Protein AF-A0A177DM74-F1 (afdb_monomer_lite)

Structure (mmCIF, N/CA/C/O backbone):
data_AF-A0A177DM74-F1
#
_entry.id   AF-A0A177DM74-F1
#
loop_
_atom_site.group_PDB
_atom_site.id
_atom_site.type_symbol
_atom_site.label_atom_id
_atom_site.label_alt_id
_atom_site.label_comp_id
_atom_site.label_asym_id
_atom_site.label_entity_id
_atom_site.label_seq_id
_atom_site.pdbx_PDB_ins_code
_atom_site.Cartn_x
_atom_site.Cartn_y
_atom_site.Cartn_z
_atom_site.occupancy
_atom_site.B_iso_or_equiv
_atom_site.auth_seq_id
_atom_site.auth_comp_id
_atom_site.auth_asym_id
_atom_site.auth_atom_id
_atom_site.pdbx_PDB_model_num
ATOM 1 N N . ALA A 1 1 ? -9.421 4.837 -32.729 1.00 48.16 1 ALA A N 1
ATOM 2 C CA . ALA A 1 1 ? -8.459 5.444 -31.786 1.00 48.16 1 ALA A CA 1
ATOM 3 C C . ALA A 1 1 ? -9.250 6.124 -30.676 1.00 48.16 1 ALA A C 1
ATOM 5 O O . ALA A 1 1 ? -10.205 6.821 -30.998 1.00 48.16 1 ALA A O 1
ATOM 6 N N . LEU A 1 2 ? -8.934 5.873 -29.402 1.00 69.69 2 LEU A N 1
ATOM 7 C CA . LEU A 1 2 ? -9.599 6.552 -28.283 1.00 69.69 2 LEU A CA 1
ATOM 8 C C . LEU A 1 2 ? -9.179 8.031 -28.263 1.00 69.69 2 LEU A C 1
ATOM 10 O O . LEU A 1 2 ? -8.005 8.335 -28.471 1.00 69.69 2 LEU A O 1
ATOM 14 N N . GLN A 1 3 ? -10.126 8.946 -28.045 1.00 67.19 3 GLN A N 1
ATOM 15 C CA . GLN A 1 3 ? -9.826 10.375 -27.930 1.00 67.19 3 GLN A CA 1
ATOM 16 C C . GLN A 1 3 ? -9.045 10.639 -26.634 1.00 67.19 3 GLN A C 1
ATOM 18 O O . GLN A 1 3 ? -9.427 10.181 -25.557 1.00 67.19 3 GLN A O 1
ATOM 23 N N . ARG A 1 4 ? -7.933 11.377 -26.730 1.00 68.31 4 ARG A N 1
ATOM 24 C CA . ARG A 1 4 ? -7.098 11.743 -25.578 1.00 68.31 4 ARG A CA 1
ATOM 25 C C . ARG A 1 4 ? -7.779 12.871 -24.796 1.00 68.31 4 ARG A C 1
ATOM 27 O O . ARG A 1 4 ? -7.545 14.039 -25.072 1.00 68.31 4 ARG A O 1
ATOM 34 N N . TYR A 1 5 ? -8.643 12.499 -23.854 1.00 75.50 5 TYR A N 1
ATOM 35 C CA . TYR A 1 5 ? -9.422 13.434 -23.027 1.00 75.50 5 TYR A CA 1
ATOM 36 C C . TYR A 1 5 ? -8.789 13.72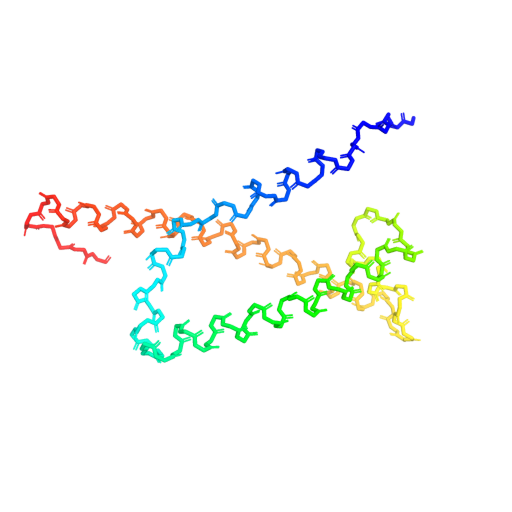1 -21.649 1.00 75.50 5 TYR A C 1
ATOM 38 O O . TYR A 1 5 ? -9.156 14.676 -20.972 1.00 75.50 5 TYR A O 1
ATOM 46 N N . ILE A 1 6 ? -7.827 12.900 -21.214 1.00 81.81 6 ILE A N 1
ATOM 47 C CA . ILE A 1 6 ? -7.219 13.020 -19.883 1.00 81.81 6 ILE A CA 1
ATOM 48 C C . ILE A 1 6 ? -6.187 14.156 -19.881 1.00 81.81 6 ILE A C 1
ATOM 50 O O . ILE A 1 6 ? -5.088 14.014 -20.423 1.00 81.81 6 ILE A O 1
ATOM 54 N N . ASN A 1 7 ? -6.552 15.267 -19.239 1.00 86.44 7 ASN A N 1
ATOM 55 C CA . ASN A 1 7 ? -5.689 16.421 -18.996 1.00 86.44 7 ASN A CA 1
ATOM 56 C C . ASN A 1 7 ? -4.987 16.305 -17.631 1.00 86.44 7 ASN A C 1
ATOM 58 O O . ASN A 1 7 ? -5.553 15.768 -16.680 1.00 86.44 7 ASN A O 1
ATOM 62 N N . THR A 1 8 ? -3.782 16.870 -17.500 1.00 83.81 8 THR A N 1
ATOM 63 C CA . THR A 1 8 ? -2.987 16.878 -16.255 1.00 83.81 8 THR A CA 1
ATOM 64 C C . THR A 1 8 ? -3.767 17.309 -15.000 1.00 83.81 8 THR A C 1
ATOM 66 O O . THR A 1 8 ? -3.706 16.584 -14.008 1.00 83.81 8 THR A O 1
ATOM 69 N N . PRO A 1 9 ? -4.545 18.415 -15.002 1.00 88.00 9 PRO A N 1
ATOM 70 C CA . PRO A 1 9 ? -5.340 18.799 -13.831 1.00 88.00 9 PRO A CA 1
ATOM 71 C C . PRO A 1 9 ? -6.406 17.759 -13.456 1.00 88.00 9 PRO A C 1
ATOM 73 O O . PRO A 1 9 ? -6.610 17.490 -12.274 1.00 88.00 9 PRO A O 1
ATOM 76 N N . SER A 1 10 ? -7.045 17.119 -14.439 1.00 87.44 10 SER A N 1
ATOM 77 C CA . SER A 1 10 ? -8.019 16.050 -14.195 1.00 87.44 10 SER A CA 1
ATOM 78 C C . SER A 1 10 ? -7.356 1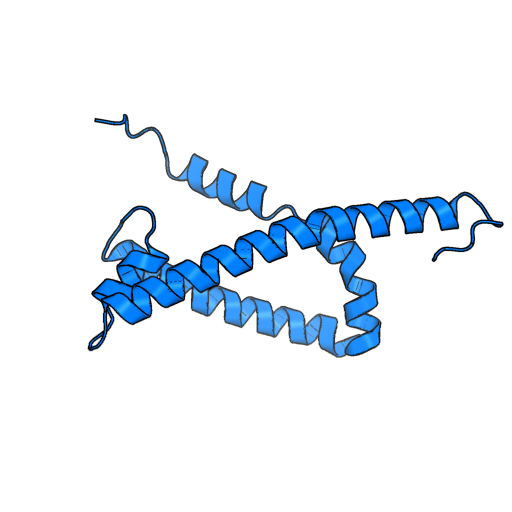4.811 -13.584 1.00 87.44 10 SER A C 1
ATOM 80 O O . SER A 1 10 ? -7.920 14.209 -12.672 1.00 87.44 10 SER A O 1
ATOM 82 N N . SER A 1 11 ? -6.140 14.466 -14.021 1.00 86.06 11 SER A N 1
ATOM 83 C CA . SER A 1 11 ? -5.356 13.363 -13.447 1.00 86.06 11 SER A CA 1
ATOM 84 C C . SER A 1 11 ? -4.944 13.622 -11.998 1.00 86.06 11 SER A C 1
ATOM 86 O O . SER A 1 11 ? -5.015 12.715 -11.171 1.00 86.06 11 SER A O 1
ATOM 88 N N . VAL A 1 12 ? -4.525 14.847 -11.665 1.00 88.81 12 VAL A N 1
ATOM 89 C CA . VAL A 1 12 ? -4.162 15.213 -10.284 1.00 88.81 12 VAL A CA 1
ATOM 90 C C . VAL A 1 12 ? -5.393 15.166 -9.379 1.00 88.81 12 VAL A C 1
ATOM 92 O O . VAL A 1 12 ? -5.341 14.561 -8.310 1.00 88.81 12 VAL A O 1
ATOM 95 N N . ASN A 1 13 ? -6.517 15.726 -9.835 1.00 90.06 13 ASN A N 1
ATOM 96 C CA . ASN A 1 13 ? -7.766 15.705 -9.078 1.00 90.06 13 ASN A CA 1
ATOM 97 C C . ASN A 1 13 ? -8.263 14.273 -8.818 1.00 90.06 13 ASN A C 1
ATOM 99 O O . ASN A 1 13 ? -8.687 13.954 -7.712 1.00 90.06 13 ASN A O 1
ATOM 103 N N . PHE A 1 14 ? -8.156 13.387 -9.812 1.00 88.25 14 PHE A N 1
ATOM 104 C CA . PHE A 1 14 ? -8.511 11.977 -9.652 1.00 88.25 14 PHE A CA 1
ATOM 105 C C . PHE A 1 14 ? -7.690 11.285 -8.553 1.00 88.25 14 PHE A C 1
ATOM 107 O O . PHE A 1 14 ? -8.257 10.588 -7.715 1.00 88.25 14 PHE A O 1
ATOM 114 N N . ASN A 1 15 ? -6.372 11.516 -8.512 1.00 87.00 15 ASN A N 1
ATOM 115 C CA . ASN A 1 15 ? -5.512 10.949 -7.470 1.00 87.00 15 ASN A CA 1
ATOM 116 C C . ASN A 1 15 ? -5.861 11.484 -6.076 1.00 87.00 15 ASN A C 1
ATOM 118 O O . ASN A 1 15 ? -5.874 10.714 -5.121 1.00 87.00 15 ASN A O 1
ATOM 122 N N . PHE A 1 16 ? -6.166 12.779 -5.958 1.00 86.31 16 PHE A N 1
ATOM 123 C CA . PHE A 1 16 ? -6.562 13.374 -4.681 1.00 86.31 16 PHE A CA 1
ATOM 124 C C . PHE A 1 16 ? -7.850 12.740 -4.143 1.00 86.31 16 PHE A C 1
ATOM 126 O O . PHE A 1 16 ? -7.881 12.293 -3.000 1.00 86.31 16 PHE A O 1
ATOM 133 N N . LEU A 1 17 ? -8.872 12.611 -4.996 1.00 87.44 17 LEU A N 1
ATOM 134 C CA . LEU A 1 17 ? -10.143 11.977 -4.636 1.00 87.44 17 LEU A CA 1
ATOM 135 C C . LEU A 1 17 ? -9.972 10.509 -4.225 1.00 87.44 17 LEU A C 1
ATOM 137 O O . LEU A 1 17 ? -10.638 10.058 -3.299 1.00 87.44 17 LEU A O 1
ATOM 141 N N . MET A 1 18 ? -9.063 9.771 -4.869 1.00 84.19 18 MET A N 1
ATOM 142 C CA . MET A 1 18 ? -8.770 8.379 -4.503 1.00 84.19 18 MET A CA 1
ATOM 143 C C . MET A 1 18 ? -8.117 8.231 -3.120 1.00 84.19 18 MET A C 1
ATOM 145 O O . MET A 1 18 ? -8.220 7.166 -2.520 1.00 84.19 18 MET A O 1
ATOM 149 N N . GLN A 1 19 ? -7.433 9.268 -2.629 1.00 80.31 19 GLN A N 1
ATOM 150 C CA . GLN A 1 19 ? -6.705 9.249 -1.354 1.00 80.31 19 GLN A CA 1
ATOM 151 C C . GLN A 1 19 ? -7.498 9.856 -0.189 1.00 80.31 19 GLN A C 1
ATOM 153 O O . GLN A 1 19 ? -7.007 9.870 0.941 1.00 80.31 19 GLN A O 1
ATOM 158 N N . CYS A 1 20 ? -8.717 10.351 -0.427 1.00 72.12 20 CYS A N 1
ATOM 159 C CA . CYS A 1 20 ? -9.612 10.867 0.609 1.00 72.12 20 CYS A CA 1
ATOM 160 C C . CYS A 1 20 ? -10.174 9.741 1.506 1.00 72.12 20 CYS A C 1
ATOM 162 O O . CYS A 1 20 ? -11.381 9.560 1.583 1.00 72.12 20 CYS A O 1
ATOM 164 N N . SER A 1 21 ? -9.304 9.010 2.208 1.00 73.94 21 SER A N 1
ATOM 165 C CA . SER A 1 21 ? -9.643 7.864 3.071 1.00 73.94 21 SER A CA 1
ATOM 166 C C . SER A 1 21 ? -9.446 8.179 4.557 1.00 73.94 21 SER A C 1
ATOM 168 O O . SER A 1 21 ? -8.975 7.345 5.333 1.00 73.94 21 SER A O 1
ATOM 170 N N . TRP A 1 22 ? -9.755 9.411 4.964 1.00 78.44 22 TRP A N 1
ATOM 171 C CA . TRP A 1 22 ? -9.559 9.881 6.339 1.00 78.44 22 TRP A CA 1
ATOM 172 C C . TRP A 1 22 ? -10.380 9.078 7.365 1.00 78.44 22 TRP A C 1
ATOM 174 O O . TRP A 1 22 ? -9.983 8.992 8.527 1.00 78.44 22 TRP A O 1
ATOM 184 N N . GLU A 1 23 ? -11.479 8.428 6.962 1.00 77.56 23 GLU A N 1
ATOM 185 C CA . GLU A 1 23 ? -12.228 7.560 7.876 1.00 77.56 23 GLU A CA 1
ATOM 186 C C . GLU A 1 23 ? -11.417 6.312 8.261 1.00 77.56 23 GLU A C 1
ATOM 188 O O . GLU A 1 23 ? -11.435 5.878 9.414 1.00 77.56 23 GLU A O 1
ATOM 193 N N . ALA A 1 24 ? -10.645 5.753 7.323 1.00 78.88 24 ALA A N 1
ATOM 194 C CA . ALA A 1 24 ? -9.835 4.566 7.578 1.00 78.88 24 ALA A CA 1
ATOM 195 C C . ALA A 1 24 ? -8.677 4.857 8.546 1.00 78.88 24 ALA A C 1
ATOM 197 O O . ALA A 1 24 ? -8.349 4.010 9.382 1.00 78.88 24 ALA A O 1
ATOM 198 N N . SER A 1 25 ? -8.080 6.053 8.486 1.00 80.62 25 SER A N 1
ATOM 199 C CA . SER A 1 25 ? -7.033 6.452 9.436 1.00 80.62 25 SER A CA 1
ATOM 200 C C . SER A 1 25 ? -7.592 6.669 10.844 1.00 80.62 25 SER A C 1
ATOM 202 O O . SER A 1 25 ? -6.933 6.305 11.816 1.00 80.62 25 SER A O 1
ATOM 204 N N . ALA A 1 26 ? -8.825 7.171 10.969 1.00 81.75 26 ALA A N 1
ATOM 205 C CA . ALA A 1 26 ? -9.486 7.347 12.260 1.00 81.75 26 ALA A CA 1
ATOM 206 C C . ALA A 1 26 ? -9.777 6.003 12.953 1.00 81.75 26 ALA A C 1
ATOM 208 O O . ALA A 1 26 ? -9.463 5.838 14.132 1.00 81.75 26 ALA A O 1
ATOM 209 N N . VAL A 1 27 ? -10.309 5.016 12.222 1.00 80.88 27 VAL A N 1
ATOM 210 C CA . VAL A 1 27 ? -10.619 3.688 12.789 1.00 80.88 27 VAL A CA 1
ATOM 211 C C . VAL A 1 27 ? -9.348 2.901 13.124 1.00 80.88 27 VAL A C 1
ATOM 213 O O . VAL A 1 27 ? -9.291 2.192 14.128 1.00 80.88 27 VAL A O 1
ATOM 216 N N . THR A 1 28 ? -8.297 3.034 12.313 1.00 82.06 28 THR A N 1
ATOM 217 C CA . THR A 1 28 ? -7.044 2.288 12.526 1.00 82.06 28 THR A CA 1
ATOM 218 C C . THR A 1 28 ? -6.154 2.880 13.619 1.00 82.06 28 THR A C 1
ATOM 220 O O . THR A 1 28 ? -5.252 2.198 14.114 1.00 82.06 28 THR A O 1
ATOM 223 N N . PHE A 1 29 ? -6.437 4.107 14.062 1.00 82.88 29 PHE A N 1
ATOM 224 C CA . PHE A 1 29 ? -5.649 4.808 15.074 1.00 82.88 29 PHE A CA 1
ATOM 225 C C . PHE A 1 29 ? -5.574 4.050 16.407 1.00 82.88 29 PHE A C 1
ATOM 227 O O . PHE A 1 29 ? -4.501 3.951 17.006 1.00 82.88 29 PHE A O 1
ATOM 234 N N . GLN A 1 30 ? -6.688 3.453 16.850 1.00 81.50 30 GLN A N 1
ATOM 235 C CA . GLN A 1 30 ? -6.725 2.637 18.069 1.00 81.50 30 GLN A CA 1
ATOM 236 C C . GLN A 1 30 ? -5.775 1.435 17.966 1.00 81.50 30 GLN A C 1
ATOM 238 O O . GLN A 1 30 ? -5.018 1.151 18.898 1.00 81.50 30 GLN A O 1
ATOM 243 N N . PHE A 1 31 ? -5.780 0.745 16.822 1.00 80.50 31 PHE A N 1
ATOM 244 C CA . PHE A 1 31 ? -4.905 -0.403 16.599 1.00 80.50 31 PHE A CA 1
ATOM 245 C C . PHE A 1 31 ? -3.433 0.010 16.601 1.00 80.50 31 PHE A C 1
ATOM 247 O O . PHE A 1 31 ? -2.619 -0.664 17.235 1.00 80.50 31 PHE A O 1
ATOM 254 N N . ALA A 1 32 ? -3.090 1.136 15.973 1.00 82.38 32 ALA A N 1
ATOM 255 C CA . ALA A 1 32 ? -1.727 1.662 15.984 1.00 82.38 32 ALA A CA 1
ATOM 256 C C . ALA A 1 32 ? -1.253 2.001 17.410 1.00 82.38 32 ALA A C 1
ATOM 258 O O . ALA A 1 32 ? -0.140 1.637 17.797 1.00 82.38 32 ALA A O 1
ATOM 259 N N . LEU A 1 33 ? -2.122 2.618 18.219 1.00 84.19 33 LEU A N 1
ATOM 260 C CA . LEU A 1 33 ? -1.812 2.969 19.606 1.00 84.19 33 LEU A CA 1
ATOM 261 C C . LEU A 1 33 ? -1.588 1.723 20.475 1.00 84.19 33 LEU A C 1
ATOM 263 O O . LEU A 1 33 ? -0.635 1.683 21.248 1.00 84.19 33 LEU A O 1
ATOM 267 N N . SER A 1 34 ? -2.437 0.702 20.331 1.00 85.31 34 SER A N 1
ATOM 268 C CA . SER A 1 34 ? -2.339 -0.532 21.125 1.00 85.31 34 SER A CA 1
ATOM 269 C C . SER A 1 34 ? -1.100 -1.377 20.803 1.00 85.31 34 SER A C 1
ATOM 271 O O . SER A 1 34 ? -0.519 -1.966 21.708 1.00 85.31 34 SER A O 1
ATOM 273 N N . ASN A 1 35 ? -0.670 -1.417 19.537 1.00 84.38 35 ASN A N 1
ATOM 274 C CA . ASN A 1 35 ? 0.442 -2.268 19.104 1.00 84.38 35 ASN A CA 1
ATOM 275 C C . ASN A 1 35 ? 1.814 -1.583 19.204 1.00 84.38 35 ASN A C 1
ATOM 277 O O . ASN A 1 35 ? 2.806 -2.248 19.488 1.00 84.38 35 ASN A O 1
ATOM 281 N N . GLY A 1 36 ? 1.893 -0.272 18.944 1.00 80.75 36 GLY A N 1
ATOM 282 C CA . GLY A 1 36 ? 3.165 0.458 18.845 1.00 80.75 36 GLY A CA 1
ATOM 283 C C . GLY A 1 36 ? 3.295 1.667 19.774 1.00 80.75 36 GLY A C 1
ATOM 284 O O . GLY A 1 36 ? 4.352 2.302 19.819 1.00 80.75 36 GLY A O 1
ATOM 285 N N . GLY A 1 37 ? 2.237 2.011 20.511 1.00 87.19 37 GLY A N 1
ATOM 286 C CA . GLY A 1 37 ? 2.197 3.191 21.367 1.00 87.19 37 GLY A CA 1
ATOM 287 C C . GLY A 1 37 ? 2.236 4.525 20.600 1.00 87.19 37 GLY A C 1
ATOM 288 O O . GLY A 1 37 ? 2.287 4.565 19.368 1.00 87.19 37 GLY A O 1
ATOM 289 N N . PRO A 1 38 ? 2.250 5.659 21.323 1.00 84.50 38 PRO A N 1
ATOM 290 C CA . PRO A 1 38 ? 2.224 6.996 20.719 1.00 84.50 38 PRO A CA 1
ATOM 291 C C . PRO A 1 38 ? 3.436 7.299 19.824 1.00 84.50 38 PRO A C 1
ATOM 293 O O . PRO A 1 38 ? 3.313 7.993 18.816 1.00 84.50 38 PRO A O 1
ATOM 296 N N . ALA A 1 39 ? 4.610 6.756 20.167 1.00 87.06 39 ALA A N 1
ATOM 297 C CA . ALA A 1 39 ? 5.840 6.969 19.406 1.00 87.06 39 ALA A CA 1
ATOM 298 C C . ALA A 1 39 ? 5.773 6.339 18.006 1.00 87.06 39 ALA A C 1
ATOM 300 O O . ALA A 1 39 ? 6.227 6.949 17.038 1.00 87.06 39 ALA A O 1
ATOM 301 N N . SER A 1 40 ? 5.165 5.153 17.879 1.00 85.38 40 SER A N 1
ATOM 302 C CA . SER A 1 40 ? 4.979 4.491 16.583 1.00 85.38 40 SER A CA 1
ATOM 303 C C . SER A 1 40 ? 4.058 5.291 15.665 1.00 85.38 40 SER A C 1
ATOM 305 O O . SER A 1 40 ? 4.339 5.402 14.475 1.00 85.38 40 SER A O 1
ATOM 307 N N . ILE A 1 41 ? 3.021 5.931 16.209 1.00 85.19 41 ILE A N 1
ATOM 308 C CA . ILE A 1 41 ? 2.116 6.764 15.411 1.00 85.19 41 ILE A CA 1
ATOM 309 C C . ILE A 1 41 ? 2.870 7.943 14.795 1.00 85.19 41 ILE A C 1
ATOM 311 O O . ILE A 1 41 ? 2.730 8.194 13.604 1.00 85.19 41 ILE A O 1
ATOM 315 N N . VAL A 1 42 ? 3.701 8.653 15.561 1.00 88.75 42 VAL A N 1
ATOM 316 C CA . VAL A 1 42 ? 4.405 9.838 15.043 1.00 88.75 42 VAL A CA 1
ATOM 317 C C . VAL A 1 42 ? 5.581 9.441 14.149 1.00 88.75 42 VAL A C 1
ATOM 319 O O . VAL A 1 42 ? 5.616 9.794 12.969 1.00 88.75 42 VAL A O 1
ATOM 322 N N . TYR A 1 43 ? 6.538 8.679 14.680 1.00 89.44 43 TYR A N 1
ATOM 323 C CA . TYR A 1 43 ? 7.764 8.350 13.948 1.00 89.44 43 TYR A CA 1
ATOM 324 C C . TYR A 1 43 ? 7.528 7.315 12.846 1.00 89.44 43 TYR A C 1
ATOM 326 O O . TYR A 1 43 ? 8.133 7.412 11.777 1.00 89.44 43 TYR A O 1
ATOM 334 N N . GLY A 1 44 ? 6.615 6.365 13.063 1.00 88.75 44 GLY A N 1
ATOM 335 C CA . GLY A 1 44 ? 6.230 5.385 12.048 1.00 88.75 44 GLY A CA 1
ATOM 336 C C . GLY A 1 44 ? 5.526 6.034 10.861 1.00 88.75 44 GLY A C 1
ATOM 337 O O . GLY A 1 44 ? 5.845 5.696 9.725 1.00 88.75 44 GLY A O 1
ATOM 338 N N . SER A 1 45 ? 4.659 7.029 11.092 1.00 88.25 45 SER A N 1
ATOM 339 C CA . SER A 1 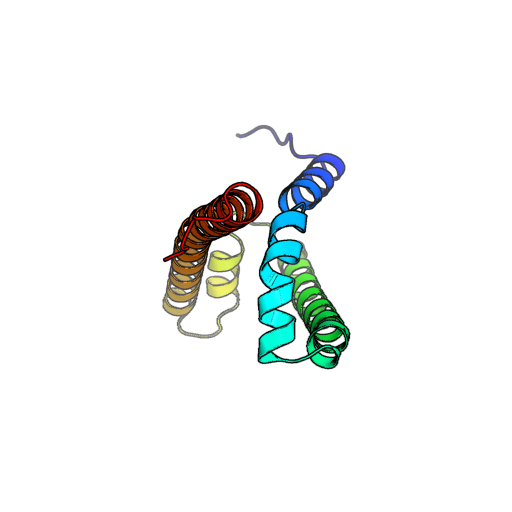45 ? 4.015 7.772 9.997 1.00 88.25 45 SER A CA 1
ATOM 340 C C . SER A 1 45 ? 5.021 8.567 9.166 1.00 88.25 45 SER A C 1
ATOM 342 O O . SER A 1 45 ? 4.947 8.545 7.940 1.00 88.25 45 SER A O 1
ATOM 344 N N . ILE A 1 46 ? 5.993 9.229 9.807 1.00 92.31 46 ILE A N 1
ATOM 345 C CA . ILE A 1 46 ? 7.050 9.976 9.100 1.00 92.31 46 ILE A CA 1
ATOM 346 C C . ILE A 1 46 ? 7.894 9.029 8.240 1.00 92.31 46 ILE A C 1
ATOM 348 O O . ILE A 1 46 ? 8.164 9.318 7.073 1.00 92.31 46 ILE A O 1
ATOM 352 N N . PHE A 1 47 ? 8.287 7.882 8.798 1.00 93.12 47 PHE A N 1
ATOM 353 C CA . PHE A 1 47 ? 9.086 6.898 8.074 1.00 93.12 47 PHE A CA 1
ATOM 354 C C . PHE A 1 47 ? 8.307 6.268 6.911 1.00 93.12 47 PHE A C 1
ATOM 356 O O . PHE A 1 47 ? 8.830 6.160 5.801 1.00 93.12 47 PHE A O 1
ATOM 363 N N . ALA A 1 48 ? 7.037 5.915 7.132 1.00 91.56 48 ALA A N 1
ATOM 364 C CA . ALA A 1 48 ? 6.157 5.390 6.092 1.00 91.56 48 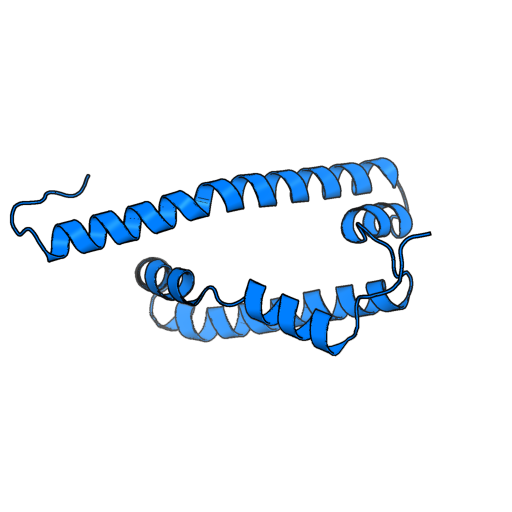ALA A CA 1
ATOM 365 C C . ALA A 1 48 ? 5.936 6.408 4.962 1.00 91.56 48 ALA A C 1
ATOM 367 O O . ALA A 1 48 ? 5.991 6.045 3.785 1.00 91.56 48 ALA A O 1
ATOM 368 N N . TRP A 1 49 ? 5.748 7.686 5.301 1.00 91.81 49 TRP A N 1
ATOM 369 C CA . TRP A 1 49 ? 5.627 8.771 4.328 1.00 91.81 49 TRP A CA 1
ATOM 370 C C . TRP A 1 49 ? 6.890 8.914 3.473 1.00 91.81 49 TRP A C 1
ATOM 372 O O . TRP A 1 49 ? 6.803 8.900 2.244 1.00 91.81 49 TRP A O 1
ATOM 382 N N . ALA A 1 50 ? 8.067 8.964 4.104 1.00 96.25 50 ALA A N 1
ATOM 383 C CA . ALA A 1 50 ? 9.340 9.059 3.392 1.00 96.25 50 ALA A CA 1
ATOM 384 C C . ALA A 1 50 ? 9.569 7.852 2.465 1.00 96.25 50 ALA A C 1
ATOM 386 O O . ALA A 1 50 ? 9.907 8.026 1.293 1.00 96.25 50 ALA A O 1
ATOM 387 N N . GLY A 1 51 ? 9.317 6.633 2.954 1.00 95.38 51 GLY A N 1
ATOM 388 C CA . GLY A 1 51 ? 9.419 5.416 2.146 1.00 95.38 51 GLY A CA 1
ATOM 389 C C . GLY A 1 51 ? 8.468 5.426 0.947 1.00 95.38 51 GLY A C 1
ATOM 390 O O . GLY A 1 51 ? 8.866 5.090 -0.168 1.00 95.38 51 GLY A O 1
ATOM 391 N N . THR A 1 52 ? 7.233 5.891 1.146 1.00 93.19 52 THR A N 1
ATOM 392 C CA . THR A 1 52 ? 6.230 5.974 0.074 1.00 93.19 52 THR A CA 1
ATOM 393 C C . THR A 1 52 ? 6.620 7.000 -0.991 1.00 93.19 52 THR A C 1
ATOM 395 O O . THR A 1 52 ? 6.448 6.728 -2.179 1.00 93.19 52 THR A O 1
ATOM 398 N N . ILE A 1 53 ? 7.206 8.142 -0.608 1.00 95.06 53 ILE A N 1
ATOM 399 C CA . ILE A 1 53 ? 7.724 9.133 -1.568 1.00 95.06 53 ILE A CA 1
ATOM 400 C C . ILE A 1 53 ? 8.856 8.550 -2.408 1.00 95.06 53 ILE A C 1
ATOM 402 O O . ILE A 1 53 ? 8.851 8.729 -3.623 1.00 95.06 53 ILE A O 1
ATOM 406 N N . LEU A 1 54 ? 9.804 7.834 -1.800 1.00 95.56 54 LEU A N 1
ATOM 407 C CA . LEU A 1 54 ? 10.909 7.222 -2.545 1.00 95.56 54 LEU A CA 1
ATOM 408 C C . LEU A 1 54 ? 10.396 6.214 -3.581 1.00 95.56 54 LEU A C 1
ATOM 410 O O . LEU A 1 54 ? 10.832 6.226 -4.733 1.00 95.56 54 LEU A O 1
ATOM 414 N N . VAL A 1 55 ? 9.412 5.395 -3.202 1.00 93.62 55 VAL A N 1
ATOM 415 C CA . VAL A 1 55 ? 8.746 4.472 -4.131 1.00 93.62 55 VAL A CA 1
ATOM 416 C C . VAL A 1 55 ? 8.030 5.245 -5.243 1.00 93.62 55 VAL A C 1
ATOM 418 O O . VAL A 1 55 ? 8.201 4.919 -6.419 1.00 93.62 55 VAL A O 1
ATOM 421 N N . ALA A 1 56 ? 7.281 6.296 -4.907 1.00 91.75 56 ALA A N 1
ATOM 422 C CA . ALA A 1 56 ? 6.573 7.120 -5.885 1.00 91.75 56 ALA A CA 1
ATOM 423 C C . ALA A 1 56 ? 7.523 7.807 -6.880 1.00 91.75 56 ALA A C 1
ATOM 425 O O . ALA A 1 56 ? 7.238 7.815 -8.076 1.00 91.75 56 ALA A O 1
ATOM 426 N N . LEU A 1 57 ? 8.666 8.325 -6.418 1.00 93.94 57 LEU A N 1
ATOM 427 C CA . LEU A 1 57 ? 9.690 8.923 -7.278 1.00 93.94 57 LEU A CA 1
ATOM 428 C C . LEU A 1 57 ? 10.289 7.888 -8.238 1.00 93.94 57 LEU A C 1
ATOM 430 O O . LEU A 1 57 ? 10.380 8.161 -9.432 1.00 93.94 57 LEU A O 1
ATOM 434 N N . SER A 1 58 ? 10.593 6.676 -7.764 1.00 92.56 58 SER A N 1
ATOM 435 C CA . SER A 1 58 ? 11.108 5.605 -8.635 1.00 92.56 58 SER A CA 1
ATOM 436 C C . SER A 1 58 ? 10.106 5.196 -9.727 1.00 92.56 58 SER A C 1
ATOM 438 O O . SER A 1 58 ? 10.470 4.966 -10.882 1.00 92.56 58 SER A O 1
ATOM 440 N N . LEU A 1 59 ? 8.812 5.163 -9.390 1.00 90.25 59 LEU A N 1
ATOM 441 C CA . LEU A 1 59 ? 7.733 4.914 -10.346 1.00 90.25 59 LEU A CA 1
ATOM 442 C C . LEU A 1 59 ? 7.554 6.088 -11.312 1.00 90.25 59 LEU A C 1
ATOM 444 O O . LEU A 1 59 ? 7.266 5.862 -12.486 1.00 90.25 59 LEU A O 1
ATOM 448 N N . ALA A 1 60 ? 7.748 7.324 -10.847 1.00 90.19 60 ALA A N 1
ATOM 449 C CA . ALA A 1 60 ? 7.701 8.509 -11.693 1.00 90.19 60 ALA A CA 1
ATOM 450 C C . ALA A 1 60 ? 8.817 8.479 -12.749 1.00 90.19 60 ALA A C 1
ATOM 452 O O . ALA A 1 60 ? 8.535 8.713 -13.927 1.00 90.19 60 ALA A O 1
ATOM 453 N N . GLU A 1 61 ? 10.038 8.095 -12.372 1.00 92.50 61 GLU A N 1
ATOM 454 C CA . GLU A 1 61 ? 11.150 7.912 -13.314 1.00 92.50 61 GLU A CA 1
ATOM 455 C C . GLU A 1 61 ? 10.812 6.857 -14.375 1.00 92.50 61 GLU A C 1
ATOM 457 O O . GLU A 1 61 ? 10.883 7.141 -15.575 1.00 92.50 61 GLU A O 1
ATOM 462 N N . MET A 1 62 ? 10.330 5.681 -13.959 1.00 88.25 62 MET A N 1
ATOM 463 C CA . MET A 1 62 ? 9.880 4.634 -14.888 1.00 88.25 62 MET A CA 1
ATOM 464 C C . MET A 1 62 ? 8.749 5.110 -15.810 1.00 88.25 62 MET A C 1
ATOM 466 O O . MET A 1 62 ? 8.771 4.832 -17.011 1.00 88.25 62 MET A O 1
ATOM 470 N N . SER A 1 63 ? 7.801 5.887 -15.280 1.00 88.12 63 SER A N 1
ATOM 471 C CA . SER A 1 63 ? 6.682 6.438 -16.052 1.00 88.12 63 SER A CA 1
ATOM 472 C C . SER A 1 63 ? 7.095 7.461 -17.102 1.00 88.12 63 SER A C 1
ATOM 474 O O . SER A 1 63 ? 6.426 7.580 -18.129 1.00 88.12 63 SER A O 1
ATOM 476 N N . SER A 1 64 ? 8.200 8.172 -16.867 1.00 87.56 64 SER A N 1
ATOM 477 C CA . SER A 1 64 ? 8.743 9.128 -17.830 1.00 87.56 64 SER A CA 1
ATOM 478 C C . SER A 1 64 ? 9.506 8.447 -18.970 1.00 87.56 64 SER A C 1
ATOM 480 O O . SER A 1 64 ? 9.502 8.962 -20.086 1.00 87.56 64 SER A O 1
ATOM 482 N N . MET A 1 65 ? 10.106 7.276 -18.716 1.00 88.44 65 MET A N 1
ATOM 483 C CA . MET A 1 65 ? 10.799 6.476 -19.733 1.00 88.44 65 MET A CA 1
ATOM 484 C C . MET A 1 65 ? 9.844 5.699 -20.647 1.00 88.44 65 MET A C 1
ATOM 486 O O . MET A 1 65 ? 10.043 5.700 -21.860 1.00 88.44 65 MET A O 1
ATOM 490 N N . ASP A 1 66 ? 8.830 5.026 -20.091 1.00 86.00 66 ASP A N 1
ATOM 491 C CA . ASP A 1 66 ? 7.895 4.206 -20.877 1.00 86.00 66 ASP A CA 1
ATOM 492 C C . ASP A 1 66 ? 6.435 4.394 -20.416 1.00 86.00 66 ASP A C 1
ATOM 494 O O . ASP A 1 66 ? 5.943 3.638 -19.562 1.00 86.00 66 ASP A O 1
ATOM 498 N N . PRO A 1 67 ? 5.717 5.397 -20.964 1.00 82.19 67 PRO A N 1
ATOM 499 C CA . PRO A 1 67 ? 4.339 5.689 -20.590 1.00 82.19 67 PRO A CA 1
ATOM 500 C C . PRO A 1 67 ? 3.381 4.654 -21.198 1.00 82.19 67 PRO A C 1
ATOM 502 O O . PRO A 1 67 ? 2.835 4.836 -22.289 1.00 82.19 67 PRO A O 1
ATOM 505 N N . THR A 1 68 ? 3.144 3.559 -20.473 1.00 82.56 68 THR A N 1
ATOM 506 C CA . THR A 1 68 ? 2.249 2.469 -20.896 1.00 82.56 68 THR A CA 1
ATOM 507 C C . THR A 1 68 ? 1.106 2.222 -19.914 1.00 82.56 68 THR A C 1
ATOM 509 O O . THR A 1 68 ? 1.230 2.397 -18.703 1.00 82.56 68 THR A O 1
ATOM 512 N N . VAL A 1 69 ? -0.045 1.789 -20.439 1.00 79.06 69 VAL A N 1
ATOM 513 C CA . VAL A 1 69 ? -1.194 1.363 -19.622 1.00 79.06 69 VAL A CA 1
ATOM 514 C C . VAL A 1 69 ? -0.894 -0.011 -19.012 1.00 79.06 69 VAL A C 1
ATOM 516 O O . VAL A 1 69 ? -0.378 -0.894 -19.697 1.00 79.06 69 VAL A O 1
ATOM 519 N N . GLY A 1 70 ? -1.206 -0.204 -17.725 1.00 74.81 70 GLY A N 1
ATOM 520 C CA . GLY A 1 70 ? -0.850 -1.436 -17.001 1.00 74.81 70 GLY A CA 1
ATOM 521 C C . GLY A 1 70 ? 0.646 -1.531 -16.675 1.00 74.81 70 GLY A C 1
ATOM 522 O O . GLY A 1 70 ? 1.215 -2.621 -16.623 1.00 74.81 70 GLY A O 1
ATOM 523 N N . ALA A 1 71 ? 1.277 -0.374 -16.484 1.00 76.62 71 ALA A N 1
ATOM 524 C CA . ALA A 1 71 ? 2.718 -0.187 -16.440 1.00 76.62 71 ALA A CA 1
ATOM 525 C C . ALA A 1 71 ? 3.458 -1.112 -15.456 1.00 76.62 71 ALA A C 1
ATOM 527 O O . ALA A 1 71 ? 4.492 -1.654 -15.808 1.00 76.62 71 ALA A O 1
ATOM 528 N N . GLN A 1 72 ? 2.907 -1.401 -14.272 1.00 83.00 72 GLN A N 1
ATOM 529 C CA . GLN A 1 72 ? 3.580 -2.230 -13.257 1.00 83.00 72 GLN A CA 1
ATOM 530 C C . GLN A 1 72 ? 3.967 -3.635 -13.759 1.00 83.00 72 GLN A C 1
ATOM 532 O O . GLN A 1 72 ? 5.099 -4.082 -13.562 1.00 83.00 72 GLN A O 1
ATOM 537 N N . TYR A 1 73 ? 3.057 -4.339 -14.445 1.00 84.62 73 TYR A N 1
ATOM 538 C CA . TYR A 1 73 ? 3.365 -5.671 -14.983 1.00 84.62 73 TYR A CA 1
ATOM 539 C C . TYR A 1 73 ? 4.301 -5.571 -16.200 1.00 84.62 73 TYR A C 1
ATOM 541 O O . TYR A 1 73 ? 5.189 -6.400 -16.379 1.00 84.62 73 TYR A O 1
ATOM 549 N N . ARG A 1 74 ? 4.143 -4.534 -17.032 1.00 85.12 74 ARG A N 1
ATOM 550 C CA . ARG A 1 74 ? 4.977 -4.340 -18.226 1.00 85.12 74 ARG A CA 1
ATOM 551 C C . ARG A 1 74 ? 6.405 -3.975 -17.847 1.00 85.12 74 ARG A C 1
ATOM 553 O O . ARG A 1 74 ? 7.332 -4.640 -18.289 1.00 85.12 74 ARG A O 1
ATOM 560 N N . TRP A 1 75 ? 6.586 -2.994 -16.973 1.00 87.50 75 TRP A N 1
ATOM 561 C CA . TRP A 1 75 ? 7.886 -2.577 -16.460 1.00 87.50 75 TRP A CA 1
ATOM 562 C C . TRP A 1 75 ? 8.608 -3.732 -15.767 1.00 87.50 75 TRP A C 1
ATOM 564 O O . TRP A 1 75 ? 9.779 -3.959 -16.055 1.00 87.50 75 TRP A O 1
ATOM 574 N N . SER A 1 76 ? 7.913 -4.543 -14.961 1.00 86.06 76 SER A N 1
ATOM 575 C CA . SER A 1 76 ? 8.528 -5.734 -14.350 1.00 86.06 76 SER A CA 1
ATOM 576 C C . SER A 1 76 ? 8.954 -6.793 -15.376 1.00 86.06 76 SER A C 1
ATOM 578 O O . SER A 1 76 ? 9.980 -7.438 -15.176 1.00 86.06 76 SER A O 1
ATOM 580 N N . THR A 1 77 ? 8.252 -6.949 -16.508 1.00 86.00 77 THR A N 1
ATOM 581 C CA . THR A 1 77 ? 8.738 -7.800 -17.614 1.00 86.00 77 THR A CA 1
ATOM 582 C C . THR A 1 77 ? 9.888 -7.173 -18.407 1.00 86.00 77 THR A C 1
ATOM 584 O O . THR A 1 77 ? 10.795 -7.888 -18.832 1.00 86.00 77 THR A O 1
ATOM 587 N N . THR A 1 78 ? 9.860 -5.860 -18.637 1.00 85.81 78 THR A N 1
ATOM 588 C CA . THR A 1 78 ? 10.798 -5.164 -19.531 1.00 85.81 78 THR A CA 1
ATOM 589 C C . THR A 1 78 ? 12.146 -4.919 -18.859 1.00 85.81 78 THR A C 1
ATOM 591 O O . THR A 1 78 ? 13.180 -5.104 -19.493 1.00 85.81 78 THR A O 1
ATOM 594 N N . PHE A 1 79 ? 12.151 -4.553 -17.575 1.00 85.19 79 PHE A N 1
ATOM 595 C CA . PHE A 1 79 ? 13.374 -4.247 -16.826 1.00 85.19 79 PHE A CA 1
ATOM 596 C C . PHE A 1 79 ? 14.011 -5.474 -16.153 1.00 85.19 79 PHE A C 1
ATOM 598 O O . PHE A 1 79 ? 15.102 -5.371 -15.596 1.00 85.19 79 PHE A O 1
ATOM 605 N N . ALA A 1 80 ? 13.375 -6.650 -16.210 1.00 86.00 80 ALA A N 1
ATOM 606 C CA . ALA A 1 80 ? 13.970 -7.881 -15.700 1.00 86.00 80 ALA A CA 1
ATOM 607 C C . ALA A 1 80 ? 15.112 -8.370 -16.624 1.00 86.00 80 ALA A C 1
ATOM 609 O O . ALA A 1 80 ? 14.888 -8.562 -17.821 1.00 86.00 80 ALA A O 1
ATOM 610 N N . PRO A 1 81 ? 16.327 -8.627 -16.099 1.00 82.38 81 PRO A N 1
ATOM 611 C CA . PRO A 1 81 ? 17.455 -9.104 -16.906 1.00 82.38 81 PRO A CA 1
ATOM 612 C C . PRO A 1 81 ? 17.357 -10.597 -17.264 1.00 82.38 81 PRO A C 1
ATOM 614 O O . PRO A 1 81 ? 17.948 -11.041 -18.248 1.00 82.38 81 PRO A O 1
ATOM 617 N N . LYS A 1 82 ? 16.641 -11.392 -16.457 1.00 83.81 82 LYS A N 1
ATOM 618 C CA . LYS A 1 82 ? 16.367 -12.822 -16.673 1.00 83.81 82 LYS A CA 1
ATOM 619 C C . LYS A 1 82 ? 14.964 -13.155 -16.156 1.00 83.81 82 LYS A C 1
ATOM 621 O O . LYS A 1 82 ? 14.486 -12.535 -15.214 1.00 83.81 82 LYS A O 1
ATOM 626 N N . TRP A 1 83 ? 14.328 -14.169 -16.751 1.00 86.75 83 TRP A N 1
ATOM 627 C CA . TRP A 1 83 ? 12.995 -14.678 -16.368 1.00 86.75 83 TRP A CA 1
ATOM 628 C C . TRP A 1 83 ? 11.863 -13.643 -16.421 1.00 86.75 83 TRP A C 1
ATOM 630 O O . TRP A 1 83 ? 10.942 -13.635 -15.609 1.00 86.75 83 TRP A O 1
ATOM 640 N N . ASN A 1 84 ? 11.892 -12.805 -17.446 1.00 86.19 84 ASN A N 1
ATOM 641 C CA . ASN A 1 84 ? 11.002 -11.666 -17.645 1.00 86.19 84 ASN A CA 1
ATOM 642 C C . ASN A 1 84 ? 9.515 -12.037 -17.537 1.00 86.19 84 ASN A C 1
ATOM 644 O O . ASN A 1 84 ? 8.751 -11.362 -16.856 1.00 86.19 84 ASN A O 1
ATOM 648 N N . ARG A 1 85 ? 9.110 -13.161 -18.144 1.00 85.25 85 ARG A N 1
ATOM 649 C CA . ARG A 1 85 ? 7.724 -13.660 -18.079 1.00 85.25 85 ARG A CA 1
ATOM 650 C C . ARG A 1 85 ? 7.304 -14.072 -16.667 1.00 85.25 85 ARG A C 1
ATOM 652 O O . ARG A 1 85 ? 6.150 -13.877 -16.310 1.00 85.25 85 ARG A O 1
ATOM 659 N N . PHE A 1 86 ? 8.225 -14.627 -15.879 1.00 88.94 86 PHE A N 1
ATOM 660 C CA . PHE A 1 86 ? 7.943 -15.038 -14.506 1.00 88.94 86 PHE A CA 1
ATOM 661 C C . PHE A 1 86 ? 7.755 -13.823 -13.599 1.00 88.94 86 PHE A C 1
ATOM 663 O O . PHE A 1 86 ? 6.743 -13.741 -12.912 1.00 88.94 86 PHE A O 1
ATOM 670 N N . PHE A 1 87 ? 8.671 -12.849 -13.646 1.00 87.44 87 PHE A N 1
ATOM 671 C CA . PHE A 1 87 ? 8.556 -11.630 -12.839 1.00 87.44 87 PHE A CA 1
ATOM 672 C C . PHE A 1 87 ? 7.308 -10.816 -13.189 1.00 87.44 87 PHE A C 1
ATOM 674 O O . PHE A 1 87 ? 6.606 -10.372 -12.284 1.00 87.44 87 PHE A O 1
ATOM 681 N N . GLY A 1 88 ? 6.964 -10.709 -14.475 1.00 88.31 88 GLY A N 1
ATOM 682 C CA . GLY A 1 88 ? 5.705 -10.092 -14.892 1.00 88.31 88 GLY A CA 1
ATOM 683 C C . GLY A 1 88 ? 4.462 -10.807 -14.372 1.00 88.31 88 GLY A C 1
ATOM 684 O O . GLY A 1 88 ? 3.525 -10.163 -13.903 1.00 88.31 88 GLY A O 1
ATOM 685 N N . LEU A 1 89 ? 4.455 -12.142 -14.438 1.00 89.75 89 LEU A N 1
ATOM 686 C CA . LEU A 1 89 ? 3.350 -12.957 -13.937 1.00 89.75 89 LEU A CA 1
ATOM 687 C C . LEU A 1 89 ? 3.207 -12.817 -12.417 1.00 89.75 89 LEU A C 1
ATOM 689 O O . LEU A 1 89 ? 2.101 -12.608 -11.925 1.00 89.75 89 LEU A O 1
ATOM 693 N N . MET A 1 90 ? 4.317 -12.890 -11.680 1.00 91.44 90 MET A N 1
ATOM 694 C CA . MET A 1 90 ? 4.338 -12.698 -10.229 1.00 91.44 90 MET A CA 1
ATOM 695 C C . MET A 1 90 ? 3.839 -11.313 -9.836 1.00 91.44 90 MET A C 1
ATOM 697 O O . MET A 1 90 ? 2.967 -11.212 -8.977 1.00 91.44 90 MET A O 1
ATOM 701 N N . GLN A 1 91 ? 4.310 -10.260 -10.506 1.00 91.56 91 GLN A N 1
ATOM 702 C CA . GLN A 1 91 ? 3.821 -8.905 -10.269 1.00 91.56 91 GLN A CA 1
ATOM 703 C C . GLN A 1 91 ? 2.308 -8.804 -10.498 1.00 91.56 91 GLN A C 1
ATOM 705 O O . GLN A 1 91 ? 1.606 -8.218 -9.676 1.00 91.56 91 GLN A O 1
ATOM 710 N N . GLY A 1 92 ? 1.798 -9.407 -11.578 1.00 90.62 92 GLY A N 1
ATOM 711 C CA . GLY A 1 92 ? 0.365 -9.454 -11.863 1.00 90.62 92 GLY A CA 1
ATOM 712 C C . GLY A 1 92 ? -0.435 -10.132 -10.748 1.00 90.62 92 GLY A C 1
ATOM 713 O O . GLY A 1 92 ? -1.411 -9.562 -10.264 1.00 90.62 92 GLY A O 1
ATOM 714 N N . TRP A 1 93 ? 0.002 -11.307 -10.288 1.00 93.00 93 TRP A N 1
ATOM 715 C CA . TRP A 1 93 ? -0.660 -12.022 -9.192 1.00 93.00 93 TRP A CA 1
ATOM 716 C C . TRP A 1 93 ? -0.624 -11.253 -7.874 1.00 93.00 93 TRP A C 1
ATOM 718 O O . TRP A 1 93 ? -1.649 -11.173 -7.202 1.00 93.00 93 TRP A O 1
ATOM 728 N N . ILE A 1 94 ? 0.511 -10.643 -7.521 1.00 92.25 94 ILE A N 1
ATOM 729 C CA . ILE A 1 94 ? 0.630 -9.811 -6.314 1.00 92.25 94 ILE A CA 1
ATOM 730 C C . ILE A 1 94 ? -0.385 -8.666 -6.363 1.00 92.25 94 ILE A C 1
ATOM 732 O O . ILE A 1 94 ? -1.085 -8.425 -5.380 1.00 92.25 94 ILE A O 1
ATOM 736 N N . THR A 1 95 ? -0.520 -8.000 -7.512 1.00 91.88 95 THR A N 1
ATOM 737 C CA . THR A 1 95 ? -1.511 -6.936 -7.692 1.00 91.88 95 THR A CA 1
ATOM 738 C C . THR A 1 95 ? -2.939 -7.469 -7.545 1.00 91.88 95 THR A C 1
ATOM 740 O O . THR A 1 95 ? -3.740 -6.847 -6.852 1.00 91.88 95 THR A O 1
ATOM 743 N N . VAL A 1 96 ? -3.268 -8.632 -8.121 1.00 93.44 96 VAL A N 1
ATOM 744 C CA . VAL A 1 96 ? -4.597 -9.256 -7.953 1.00 93.44 96 VAL A CA 1
ATOM 745 C C . VAL A 1 96 ? -4.894 -9.537 -6.481 1.00 93.44 96 VAL A C 1
ATOM 747 O O . VAL A 1 96 ? -5.951 -9.143 -5.993 1.00 93.44 96 VAL A O 1
ATOM 750 N N . PHE A 1 97 ? -3.963 -10.154 -5.751 1.00 94.69 97 PHE A N 1
ATOM 751 C CA . PHE A 1 97 ? -4.136 -10.407 -4.320 1.00 94.69 97 PHE A CA 1
ATOM 752 C C . PHE A 1 97 ? -4.303 -9.111 -3.523 1.00 94.69 97 PHE A C 1
ATOM 754 O O . PHE A 1 97 ? -5.179 -9.042 -2.664 1.00 94.69 97 PHE A O 1
ATOM 761 N N . ALA A 1 98 ? -3.526 -8.071 -3.837 1.00 92.12 98 ALA A N 1
ATOM 762 C CA . ALA A 1 98 ? -3.661 -6.769 -3.192 1.00 92.12 98 ALA A CA 1
ATOM 763 C C . ALA A 1 98 ? -5.072 -6.184 -3.378 1.00 92.12 98 ALA A C 1
ATOM 765 O O . ALA A 1 98 ? -5.683 -5.737 -2.406 1.00 92.12 98 ALA A O 1
ATOM 766 N N . TRP A 1 99 ? -5.626 -6.249 -4.594 1.00 92.25 99 TRP A N 1
ATOM 767 C CA . TRP A 1 99 ? -6.991 -5.789 -4.866 1.00 92.25 99 TRP A CA 1
ATOM 768 C C . TRP A 1 99 ? -8.051 -6.640 -4.164 1.00 92.25 99 TRP A C 1
ATOM 770 O O . TRP A 1 99 ? -8.976 -6.080 -3.584 1.00 92.25 99 TRP A O 1
ATOM 780 N N . VAL A 1 100 ? -7.905 -7.967 -4.143 1.00 95.00 100 VAL A N 1
ATOM 781 C CA . VAL A 1 100 ? -8.837 -8.860 -3.431 1.00 95.00 100 VAL A CA 1
ATOM 782 C C . VAL A 1 100 ? -8.855 -8.552 -1.932 1.00 95.00 100 VAL A C 1
ATOM 784 O O . VAL A 1 100 ? -9.928 -8.372 -1.353 1.00 95.00 100 VAL A O 1
ATOM 787 N N . CYS A 1 101 ? -7.682 -8.421 -1.309 1.00 92.44 101 CYS A N 1
ATOM 788 C CA . CYS A 1 101 ? -7.570 -8.062 0.104 1.00 92.44 101 CYS A CA 1
ATOM 789 C C . CYS A 1 101 ? -8.146 -6.667 0.387 1.00 92.44 101 CYS A C 1
ATOM 791 O O . CYS A 1 101 ? -8.842 -6.490 1.384 1.00 92.44 101 CYS A O 1
ATOM 793 N N . SER A 1 102 ? -7.913 -5.694 -0.499 1.00 88.62 102 SER A N 1
ATOM 794 C CA . SER A 1 102 ? -8.457 -4.336 -0.363 1.00 88.62 102 SER A CA 1
ATOM 795 C C . SER A 1 102 ? -9.987 -4.301 -0.490 1.00 88.62 102 SER A C 1
ATOM 797 O O . SER A 1 102 ? -10.674 -3.607 0.265 1.00 88.62 102 SER A O 1
ATOM 799 N N . CYS A 1 103 ? -10.561 -5.097 -1.393 1.00 91.00 103 CYS A N 1
ATOM 800 C CA . CYS A 1 103 ? -12.011 -5.248 -1.495 1.00 91.00 103 CYS A CA 1
ATOM 801 C C . CYS A 1 103 ? -12.611 -5.905 -0.246 1.00 91.00 103 CYS A C 1
ATOM 803 O O . CYS A 1 103 ? -13.704 -5.521 0.158 1.00 91.00 103 CYS A O 1
ATOM 805 N N . ALA A 1 104 ? -11.908 -6.851 0.383 1.00 91.44 104 ALA A N 1
ATOM 806 C CA . ALA A 1 104 ? -12.352 -7.492 1.620 1.00 91.44 104 ALA A CA 1
ATOM 807 C C . ALA A 1 104 ? -12.178 -6.598 2.865 1.00 91.44 104 ALA A C 1
ATOM 809 O O . ALA A 1 104 ? -12.990 -6.669 3.789 1.00 91.44 104 ALA A O 1
ATOM 810 N N . SER A 1 105 ? -11.162 -5.728 2.902 1.00 88.12 105 SER A N 1
ATOM 811 C CA . SER A 1 105 ? -10.901 -4.857 4.056 1.00 88.12 105 SER A CA 1
ATOM 812 C C . SER A 1 105 ? -11.932 -3.736 4.210 1.00 88.12 105 SER A C 1
ATOM 814 O O . SER A 1 105 ? -12.276 -3.370 5.331 1.00 88.12 105 SER A O 1
ATOM 816 N N . ASN A 1 106 ? -12.453 -3.198 3.104 1.00 87.00 106 ASN A N 1
ATOM 817 C CA . ASN A 1 106 ? -13.451 -2.121 3.118 1.00 87.00 106 ASN A CA 1
ATOM 818 C C . ASN A 1 106 ? -14.754 -2.471 3.872 1.00 87.00 106 ASN A C 1
ATOM 820 O O . ASN A 1 106 ? -15.123 -1.727 4.782 1.00 87.00 106 ASN A O 1
ATOM 824 N N . PRO A 1 107 ? -15.455 -3.586 3.579 1.00 89.44 107 PRO A N 1
ATOM 825 C CA . PRO A 1 107 ? -16.658 -3.956 4.321 1.00 89.44 107 PRO A CA 1
ATOM 826 C C . PRO A 1 107 ? -16.357 -4.284 5.788 1.00 89.44 107 PRO A C 1
ATOM 828 O O . PRO A 1 107 ? -17.176 -3.977 6.649 1.00 89.44 107 PRO A O 1
ATOM 831 N N . ALA A 1 108 ? -15.178 -4.837 6.096 1.00 86.94 108 ALA A N 1
ATOM 832 C CA . ALA A 1 108 ? -14.760 -5.062 7.480 1.00 86.94 108 ALA A CA 1
ATOM 833 C C . ALA A 1 108 ? -14.601 -3.740 8.255 1.00 86.94 108 ALA A C 1
ATOM 835 O O . ALA A 1 108 ? -14.999 -3.645 9.416 1.00 86.94 108 ALA A O 1
ATOM 836 N N . LEU A 1 109 ? -14.070 -2.698 7.609 1.00 85.75 109 LEU A N 1
ATOM 837 C CA . LEU A 1 109 ? -13.987 -1.348 8.171 1.00 85.75 109 LEU A CA 1
ATOM 838 C C . LEU A 1 109 ? -15.377 -0.767 8.454 1.00 85.75 109 LEU A C 1
ATOM 840 O O . LEU A 1 109 ? -15.631 -0.292 9.560 1.00 85.75 109 LEU A O 1
ATOM 844 N N . ILE A 1 110 ? -16.296 -0.869 7.491 1.00 88.31 110 ILE A N 1
ATOM 845 C CA . ILE A 1 110 ? -17.679 -0.393 7.649 1.00 88.31 110 ILE A CA 1
ATOM 846 C C . ILE A 1 110 ? -18.382 -1.139 8.789 1.00 88.31 110 ILE A C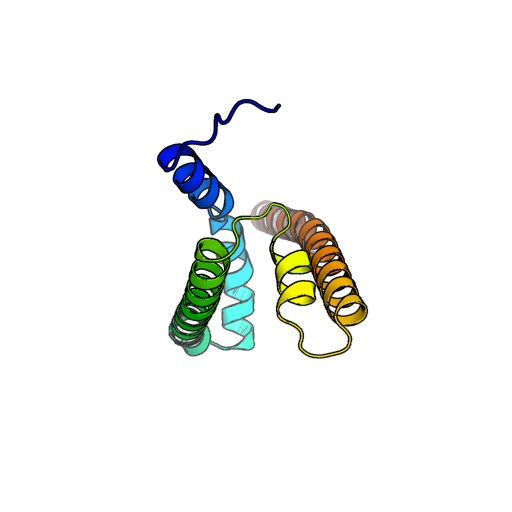 1
ATOM 848 O O . ILE A 1 110 ? -19.037 -0.510 9.618 1.00 88.31 110 ILE A O 1
ATOM 852 N N . ALA A 1 111 ? -18.212 -2.460 8.879 1.00 88.38 111 ALA A N 1
ATOM 853 C CA . ALA A 1 111 ? -18.777 -3.258 9.963 1.00 88.38 111 ALA A CA 1
ATOM 854 C C . ALA A 1 111 ? -18.278 -2.788 11.340 1.00 88.38 111 ALA A C 1
ATOM 856 O O . ALA A 1 111 ? -19.089 -2.609 12.246 1.00 88.38 111 ALA A O 1
ATOM 857 N N . ASN A 1 112 ? -16.978 -2.503 11.485 1.00 85.94 112 ASN A N 1
ATOM 858 C CA . ASN A 1 112 ? -16.419 -1.958 12.728 1.00 85.94 112 ASN A CA 1
ATOM 859 C C . ASN A 1 112 ? -17.037 -0.604 13.101 1.00 85.94 112 ASN A C 1
ATOM 861 O O . ASN A 1 112 ? -17.366 -0.381 14.264 1.00 85.94 112 ASN A O 1
ATOM 865 N N . ILE A 1 113 ? -17.241 0.284 12.123 1.00 87.06 113 ILE A N 1
ATOM 866 C CA . ILE A 1 113 ? -17.887 1.583 12.360 1.00 87.06 113 ILE A CA 1
ATOM 867 C C . ILE A 1 113 ? -19.332 1.381 12.837 1.00 87.06 113 ILE A C 1
ATOM 869 O O . ILE A 1 113 ? -19.747 1.998 13.817 1.00 87.06 113 ILE A O 1
ATOM 873 N N . VAL A 1 114 ? -20.094 0.492 12.193 1.00 88.81 114 VAL A N 1
ATOM 874 C CA . VAL A 1 114 ? -21.489 0.202 12.571 1.00 88.81 114 VAL A CA 1
ATOM 875 C C . VAL A 1 114 ? -21.574 -0.406 13.972 1.00 88.81 114 VAL A C 1
ATOM 877 O O . VAL A 1 114 ? -22.404 0.027 14.770 1.00 88.81 114 VAL A O 1
ATOM 880 N N . VAL A 1 115 ? -20.703 -1.363 14.303 1.00 87.75 115 VAL A N 1
ATOM 881 C CA . VAL A 1 115 ? -20.639 -1.976 15.642 1.00 87.75 115 VAL A CA 1
ATOM 882 C C . VAL A 1 115 ? -20.248 -0.942 16.701 1.00 87.75 115 VAL A C 1
ATOM 884 O O . VAL A 1 115 ? -20.864 -0.910 17.766 1.00 87.75 115 VAL A O 1
ATOM 887 N N . GLY A 1 116 ? -19.289 -0.060 16.399 1.00 84.50 116 GLY A N 1
ATOM 888 C CA . GLY A 1 116 ? -18.894 1.039 17.283 1.00 84.50 116 GLY A CA 1
ATOM 889 C C . GLY A 1 116 ? -20.015 2.056 17.522 1.00 84.50 116 GLY A C 1
ATOM 890 O O . GLY A 1 116 ? -20.192 2.537 18.639 1.00 84.50 116 GLY A O 1
ATOM 891 N N . LEU A 1 117 ? -20.826 2.353 16.504 1.00 86.94 117 LEU A N 1
ATOM 892 C CA . LEU A 1 117 ? -22.008 3.208 16.656 1.00 86.94 117 LEU A CA 1
ATOM 893 C C . LEU A 1 117 ? -23.120 2.516 17.457 1.00 86.94 117 LEU A C 1
ATOM 895 O O . LEU A 1 117 ? -23.773 3.159 18.280 1.00 86.94 117 LEU A O 1
ATOM 899 N N . ALA A 1 118 ? -23.335 1.216 17.241 1.00 87.50 118 ALA A N 1
ATOM 900 C CA . ALA A 1 118 ? -24.345 0.439 17.953 1.00 87.50 118 ALA A CA 1
ATOM 901 C C . ALA A 1 118 ? -24.036 0.326 19.455 1.00 87.50 118 ALA A C 1
ATOM 903 O O . ALA A 1 118 ? -24.940 0.518 20.271 1.00 87.50 118 ALA A O 1
ATOM 904 N N . SER A 1 119 ? -22.773 0.083 19.823 1.00 84.31 119 SER A N 1
ATOM 905 C CA . SER A 1 119 ? -22.343 0.042 21.228 1.00 84.31 119 SER A CA 1
ATOM 906 C C . SER A 1 119 ? -22.427 1.409 21.908 1.00 84.31 119 SER A C 1
ATOM 908 O O . SER A 1 119 ? -22.771 1.489 23.084 1.00 84.31 119 SER A O 1
ATOM 910 N N . PHE A 1 120 ? -22.180 2.494 21.169 1.00 84.19 120 PHE A N 1
ATOM 911 C CA . PHE A 1 120 ? -22.326 3.849 21.697 1.00 84.19 120 PHE A CA 1
ATOM 912 C C . PHE A 1 120 ? -23.792 4.228 21.968 1.00 84.19 120 PHE A C 1
ATOM 914 O O . PHE A 1 120 ? -24.078 4.920 22.943 1.00 84.19 120 PHE A O 1
ATOM 921 N N . ASN A 1 121 ? -24.729 3.784 21.121 1.00 88.12 121 ASN A N 1
ATOM 922 C CA . ASN A 1 121 ? -26.142 4.175 21.214 1.00 88.12 121 ASN A CA 1
ATOM 923 C C . ASN A 1 121 ? -26.972 3.265 22.144 1.00 88.12 121 ASN A C 1
ATOM 925 O O . ASN A 1 121 ? -27.913 3.733 22.779 1.00 88.12 121 ASN A O 1
ATOM 929 N N . ASN A 1 122 ? -26.622 1.978 22.266 1.00 82.88 122 ASN A N 1
ATOM 930 C CA . ASN A 1 122 ? -27.338 1.014 23.108 1.00 82.88 122 ASN A CA 1
ATOM 931 C C . ASN A 1 122 ? -26.445 0.455 24.224 1.00 82.88 122 ASN A C 1
ATOM 933 O O . ASN A 1 122 ? -25.621 -0.424 23.993 1.00 82.88 122 ASN A O 1
ATOM 937 N N . GLN A 1 123 ? -26.700 0.873 25.468 1.00 74.50 123 GLN A N 1
ATOM 938 C CA . GLN A 1 123 ? -25.931 0.451 26.652 1.00 74.50 123 GLN A CA 1
ATOM 939 C C . GLN A 1 123 ? -26.016 -1.059 26.970 1.00 74.50 123 GLN A C 1
ATOM 941 O O . GLN A 1 123 ? -25.201 -1.565 27.734 1.00 74.50 123 GLN A O 1
ATOM 946 N N . GLY A 1 124 ? -26.988 -1.785 26.400 1.00 79.06 124 GLY A N 1
ATOM 947 C CA . GLY A 1 124 ? -27.131 -3.244 26.531 1.00 79.06 124 GLY A CA 1
ATOM 948 C C . GLY A 1 124 ? -26.546 -4.054 25.366 1.00 79.06 124 GLY A C 1
ATOM 949 O O . GLY A 1 124 ? -26.721 -5.271 25.327 1.00 79.06 124 GLY A O 1
ATOM 950 N N . TYR A 1 125 ? -25.908 -3.403 24.389 1.00 76.06 125 TYR A N 1
ATOM 951 C CA . TYR A 1 125 ? -25.355 -4.071 23.214 1.00 76.06 125 TYR A CA 1
ATOM 952 C C . TYR A 1 125 ? -23.977 -4.666 23.524 1.00 76.06 125 TYR A C 1
ATOM 954 O O . TYR A 1 125 ? -23.010 -3.943 23.761 1.00 76.06 125 TYR A O 1
ATOM 962 N N . VAL A 1 126 ? -23.884 -5.996 23.499 1.00 75.62 126 VAL A N 1
ATOM 963 C CA . VAL A 1 126 ? -22.615 -6.721 23.620 1.00 75.62 126 VAL A CA 1
ATOM 964 C C . VAL A 1 126 ? -22.087 -6.976 22.213 1.00 75.62 126 VAL A C 1
ATOM 966 O O . VAL A 1 126 ? -22.617 -7.814 21.487 1.00 75.62 126 VAL A O 1
ATOM 969 N N . SER A 1 127 ? -21.062 -6.225 21.814 1.00 65.56 127 SER A N 1
ATOM 970 C CA . SER A 1 127 ? -20.349 -6.445 20.554 1.00 65.56 127 SER A CA 1
ATOM 971 C C . SER A 1 127 ? -19.658 -7.813 20.567 1.00 65.56 127 SER A C 1
ATOM 973 O O . SER A 1 127 ? -18.905 -8.091 21.504 1.00 65.56 127 SER A O 1
ATOM 975 N N . GLN A 1 128 ? -19.914 -8.640 19.548 1.00 55.34 128 GLN A N 1
ATOM 976 C CA . GLN A 1 128 ? -19.179 -9.885 19.281 1.00 55.34 128 GLN A CA 1
ATOM 977 C C . GLN A 1 128 ? -18.011 -9.651 18.329 1.00 55.34 128 GLN A C 1
ATOM 979 O O . GLN A 1 128 ? -18.158 -8.790 17.431 1.00 55.34 128 GLN A O 1
#

pLDDT: mean 85.38, std 7.34, range [48.16, 96.25]

Secondary structure (DSSP, 8-state):
-------HHHHHHHHHHHT--HHHHHHHHHHHHHHHHHHIIIIIHHHHHHHHHHHHHHHHHHHHH---TTHHHHHHHHS-SS-HHHHHHHHHHHHHHHHHHHHHHHHHHHHHHHHHHHHHH-TT----

Foldseek 3Di:
DDDPPDDPVNVVVVVVVVPPPVLVCVLCVVVQCVPPNPCCVVVVVVVVVVVVVVVVV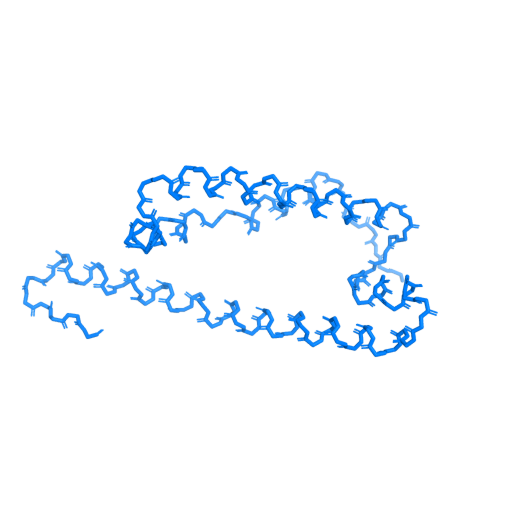VVVVQCVVDVDDVSQLVVQLPVDPPPSVVSSVVSVVVVVVVVVVVVVVVVVSVVSVVLVVVVVVDVPDDRD

Organism: Alternaria alternata (NCBI:txid5599)

Radius of gyration: 20.11 Å; chains: 1; bounding box: 45×34×58 Å

Sequence (128 aa):
ALQRYINTPSSVNFNFLMQCSWEASAVTFQFALSNGGPASIVYGSIFAWAGTILVALSLAEMSSMDPTVGAQYRWSTTFAPKWNRFFGLMQGWITVFAWVCSCASNPALIANIVVGLASFNNQGYVSQ

InterPro domains:
  IPR004841 Amino acid permease/SLC12A domain [PF00324] (30-120)